Protein AF-E3GEI1-F1 (afdb_monomer_lite)

Secondary structure (DSSP, 8-state):
-HHHHHHHHHHHHHHHHHHHHHHHHHHHHHHHHTT-TT------TTSTTHHHHHHHHHHHHHHHHHHHHHHHHHHHHHHHHHHHHHHHHHHHHHHHHHHHHHHTT-S-HHHHHHHHHHHHHHHHHHHHHHHHHHHHHHHHHHHHHHHHHHHHTT-

Organism: NCBI:txid53442

pLDDT: mean 87.7, std 12.11, range [41.06, 97.75]

Structure (mmCIF, N/CA/C/O backbone):
data_AF-E3GEI1-F1
#
_entry.id   AF-E3GEI1-F1
#
loop_
_atom_site.group_PDB
_atom_site.id
_atom_site.type_symbol
_atom_site.label_atom_id
_atom_site.label_alt_id
_atom_site.label_comp_id
_atom_site.label_asym_id
_atom_site.label_entity_id
_atom_site.label_seq_id
_atom_site.pdbx_PDB_ins_code
_atom_site.Cartn_x
_atom_site.Cartn_y
_atom_site.Cartn_z
_atom_site.occupancy
_atom_site.B_iso_or_equiv
_atom_site.auth_seq_id
_atom_site.auth_comp_id
_atom_site.auth_asym_id
_atom_site.auth_atom_id
_atom_site.pdbx_PDB_model_num
ATOM 1 N N . MET A 1 1 ? 37.441 2.620 -56.848 1.00 61.97 1 MET A N 1
ATOM 2 C CA . MET A 1 1 ? 35.962 2.557 -56.956 1.00 61.97 1 MET A CA 1
ATOM 3 C C . MET A 1 1 ? 35.328 1.464 -56.090 1.00 61.97 1 MET A C 1
ATOM 5 O O . MET A 1 1 ? 34.401 1.791 -55.367 1.00 61.97 1 MET A O 1
ATOM 9 N N . PHE A 1 2 ? 35.818 0.215 -56.074 1.00 68.81 2 PHE A N 1
ATOM 10 C CA . PHE A 1 2 ? 35.180 -0.890 -55.322 1.00 68.81 2 PHE A CA 1
ATOM 11 C C . PHE A 1 2 ? 35.113 -0.718 -53.788 1.00 68.81 2 PHE A C 1
ATOM 13 O O . PHE A 1 2 ? 34.088 -1.029 -53.191 1.00 68.81 2 PHE A O 1
ATOM 20 N N . LEU A 1 3 ? 36.149 -0.152 -53.153 1.00 70.75 3 LEU A N 1
ATOM 21 C CA . LEU A 1 3 ? 36.176 0.099 -51.697 1.00 70.75 3 LEU A CA 1
ATOM 22 C C . LEU A 1 3 ? 35.146 1.140 -51.225 1.00 70.75 3 LEU A C 1
ATOM 24 O O . LEU A 1 3 ? 34.601 1.027 -50.132 1.00 70.75 3 LEU A O 1
ATOM 28 N N . ALA A 1 4 ? 34.852 2.145 -52.052 1.00 76.56 4 ALA A N 1
ATOM 29 C CA . ALA A 1 4 ? 33.838 3.147 -51.726 1.00 76.56 4 ALA A CA 1
ATOM 30 C C . ALA A 1 4 ? 32.419 2.551 -51.790 1.00 76.56 4 ALA A C 1
ATOM 32 O O . ALA A 1 4 ? 31.563 2.893 -50.976 1.00 76.56 4 ALA A O 1
ATOM 33 N N . GLY A 1 5 ? 32.185 1.613 -52.716 1.00 83.12 5 G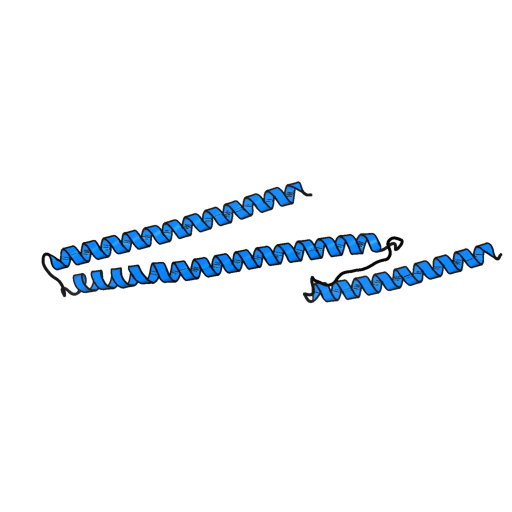LY A N 1
ATOM 34 C CA . GLY A 1 5 ? 30.907 0.912 -52.853 1.00 83.12 5 GLY A CA 1
ATOM 35 C C . GLY A 1 5 ? 30.599 -0.030 -51.684 1.00 83.12 5 GLY A C 1
ATOM 36 O O . GLY A 1 5 ? 29.472 -0.042 -51.193 1.00 83.12 5 GLY A O 1
ATOM 37 N N . SER A 1 6 ? 31.592 -0.776 -51.183 1.00 84.81 6 SER A N 1
ATOM 38 C CA . SER A 1 6 ? 31.401 -1.665 -50.026 1.00 84.81 6 SER A CA 1
ATOM 39 C C . SER A 1 6 ? 31.144 -0.889 -48.731 1.00 84.81 6 SER A C 1
ATOM 41 O O . SER A 1 6 ? 30.250 -1.253 -47.967 1.00 84.81 6 SER A O 1
ATOM 43 N N . ALA A 1 7 ? 31.852 0.223 -48.513 1.00 87.38 7 ALA A N 1
ATOM 44 C CA . ALA A 1 7 ? 31.610 1.107 -47.374 1.00 87.38 7 ALA A CA 1
ATOM 45 C C . ALA A 1 7 ? 30.183 1.686 -47.388 1.00 87.38 7 ALA A C 1
ATOM 47 O O . ALA A 1 7 ? 29.514 1.688 -46.354 1.00 87.38 7 ALA A O 1
ATOM 48 N N . ALA A 1 8 ? 29.687 2.110 -48.556 1.00 89.50 8 ALA A N 1
ATOM 49 C CA . ALA A 1 8 ? 28.328 2.629 -48.708 1.00 89.50 8 ALA A CA 1
ATOM 50 C C . ALA A 1 8 ? 27.252 1.574 -48.392 1.00 89.50 8 ALA A C 1
ATOM 52 O O . ALA A 1 8 ? 26.280 1.881 -47.702 1.00 89.50 8 ALA A O 1
ATOM 53 N N . LEU A 1 9 ? 27.441 0.323 -48.831 1.00 90.94 9 LEU A N 1
ATOM 54 C CA . LEU A 1 9 ? 26.524 -0.782 -48.525 1.00 90.94 9 LEU A CA 1
ATOM 55 C C . LEU A 1 9 ? 26.491 -1.115 -47.027 1.00 90.94 9 LEU A C 1
ATOM 57 O O . LEU A 1 9 ? 25.411 -1.301 -46.466 1.00 90.94 9 LEU A O 1
ATOM 61 N N . ILE A 1 10 ? 27.649 -1.129 -46.357 1.00 88.06 10 ILE A N 1
ATOM 62 C CA . ILE A 1 10 ? 27.730 -1.334 -44.901 1.00 88.06 10 ILE A CA 1
ATOM 63 C C . ILE A 1 10 ? 27.011 -0.198 -44.162 1.00 88.06 10 ILE A C 1
ATOM 65 O O . ILE A 1 10 ? 26.233 -0.454 -43.241 1.00 88.06 10 ILE A O 1
ATOM 69 N N . LEU A 1 11 ? 27.235 1.055 -44.575 1.00 86.00 11 LEU A N 1
ATOM 70 C CA . LEU A 1 11 ? 26.598 2.220 -43.960 1.00 86.00 11 LEU A CA 1
ATOM 71 C C . LEU A 1 11 ? 25.073 2.184 -44.133 1.00 86.00 11 LEU A C 1
ATOM 73 O O . LEU A 1 11 ? 24.336 2.409 -43.173 1.00 86.00 11 LEU A O 1
ATOM 77 N N . ALA A 1 12 ? 24.598 1.848 -45.335 1.00 88.69 12 ALA A N 1
ATOM 78 C CA . ALA A 1 12 ? 23.177 1.687 -45.628 1.00 88.69 12 ALA A CA 1
ATOM 79 C C . ALA A 1 12 ? 22.545 0.570 -44.782 1.00 88.69 12 ALA A C 1
ATOM 81 O O . ALA A 1 12 ? 21.461 0.759 -44.227 1.00 88.69 12 ALA A O 1
ATOM 82 N N . GLY A 1 13 ? 23.247 -0.556 -44.609 1.00 87.75 13 GLY A N 1
ATOM 83 C CA . GLY A 1 13 ? 22.828 -1.645 -43.727 1.00 87.75 13 GLY A CA 1
ATOM 84 C C . GLY A 1 13 ? 22.696 -1.204 -42.267 1.00 87.75 13 GLY A C 1
ATOM 85 O O . GLY A 1 13 ? 21.663 -1.451 -41.643 1.00 87.75 13 GLY A O 1
ATOM 86 N N . LYS A 1 14 ? 23.690 -0.479 -41.733 1.00 83.44 14 LYS A N 1
ATOM 87 C CA . LYS A 1 14 ? 23.631 0.072 -40.367 1.00 83.44 14 LYS A CA 1
ATOM 88 C C . LYS A 1 14 ? 22.493 1.081 -40.193 1.00 83.44 14 LYS A C 1
ATOM 90 O O . LYS A 1 14 ? 21.792 1.033 -39.186 1.00 83.44 14 LYS A O 1
ATOM 95 N N . LEU A 1 15 ? 22.262 1.957 -41.174 1.00 84.25 15 LEU A N 1
ATOM 96 C CA . LEU A 1 15 ? 21.152 2.920 -41.151 1.00 84.25 15 LEU A CA 1
ATOM 97 C C . LEU A 1 15 ? 19.783 2.231 -41.186 1.00 84.25 15 LEU A C 1
ATOM 99 O O . LEU A 1 15 ? 18.863 2.651 -40.483 1.00 84.25 15 LEU A O 1
ATOM 103 N N . TYR A 1 16 ? 19.642 1.167 -41.979 1.00 87.94 16 TYR A N 1
ATOM 104 C CA . TYR A 1 16 ? 18.424 0.363 -42.013 1.00 87.94 16 TYR A CA 1
ATOM 105 C C . TYR A 1 16 ? 18.163 -0.320 -40.664 1.00 87.94 16 TYR A C 1
ATOM 107 O O . TYR A 1 16 ? 17.055 -0.216 -40.133 1.00 87.94 16 TYR A O 1
ATOM 115 N N . GLN A 1 17 ? 19.186 -0.950 -40.072 1.00 84.75 17 GLN A N 1
ATOM 116 C CA . GLN A 1 17 ? 19.073 -1.573 -38.750 1.00 84.75 17 GLN A CA 1
ATOM 117 C C . GLN A 1 17 ? 18.719 -0.553 -37.665 1.00 84.75 17 GLN A C 1
ATOM 119 O O . GLN A 1 17 ? 17.793 -0.794 -36.899 1.00 84.75 17 GLN A O 1
ATOM 124 N N . ALA A 1 18 ? 19.369 0.614 -37.646 1.00 83.75 18 ALA A N 1
ATOM 125 C CA . ALA A 1 18 ? 19.064 1.671 -36.685 1.00 83.75 18 ALA A CA 1
ATOM 126 C C . ALA A 1 18 ? 17.605 2.151 -36.798 1.00 83.75 18 ALA A C 1
ATOM 128 O O . ALA A 1 18 ? 16.911 2.257 -35.788 1.00 83.75 18 ALA A O 1
ATOM 129 N N . ARG A 1 19 ? 17.098 2.377 -38.021 1.00 88.06 19 ARG A N 1
ATOM 130 C CA . ARG A 1 19 ? 15.687 2.748 -38.241 1.00 88.06 19 ARG A CA 1
ATOM 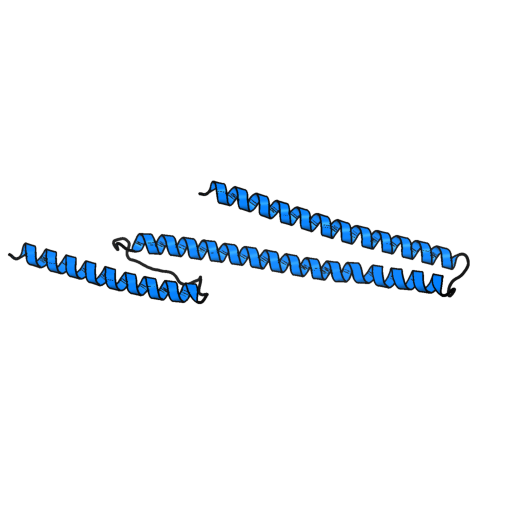131 C C . ARG A 1 19 ? 14.717 1.672 -37.766 1.00 88.06 19 ARG A C 1
ATOM 133 O O . ARG A 1 19 ? 13.684 2.007 -37.191 1.00 88.06 19 ARG A O 1
ATOM 140 N N . LYS A 1 20 ? 15.030 0.397 -38.011 1.00 89.00 20 LYS A N 1
ATOM 141 C CA . LYS A 1 20 ? 14.227 -0.721 -37.511 1.00 89.00 20 LYS A CA 1
ATOM 142 C C . LYS A 1 20 ? 14.226 -0.743 -35.982 1.00 89.00 20 LYS A C 1
ATOM 144 O O . LYS A 1 20 ? 13.159 -0.747 -35.389 1.00 89.00 20 LYS A O 1
ATOM 149 N N . SER A 1 21 ? 15.389 -0.647 -35.344 1.00 87.88 21 SER A N 1
ATOM 150 C CA . SER A 1 21 ? 15.482 -0.694 -33.883 1.00 87.88 21 SER A CA 1
ATOM 151 C C . SER A 1 21 ? 14.787 0.480 -33.188 1.00 87.88 21 SER A C 1
ATOM 153 O O . SER A 1 21 ? 14.245 0.297 -32.106 1.00 87.88 21 SER A O 1
ATOM 155 N N . VAL A 1 22 ? 14.744 1.669 -33.802 1.00 89.12 22 VAL A N 1
ATOM 156 C CA . VAL A 1 22 ? 13.938 2.795 -33.290 1.00 89.12 22 VAL A CA 1
ATOM 157 C C . VAL A 1 22 ? 12.437 2.501 -33.377 1.00 89.12 22 VAL A C 1
ATOM 159 O O . VAL A 1 22 ? 11.695 2.850 -32.462 1.00 89.12 22 VAL A O 1
ATOM 162 N N . ARG A 1 23 ? 11.974 1.831 -34.438 1.00 90.56 23 ARG A N 1
ATOM 163 C CA . ARG A 1 23 ? 10.577 1.382 -34.533 1.00 90.56 23 ARG A CA 1
ATOM 164 C C . ARG A 1 23 ? 10.255 0.352 -33.451 1.00 90.56 23 ARG A C 1
ATOM 166 O O . ARG A 1 23 ? 9.280 0.536 -32.733 1.00 90.56 23 ARG A O 1
ATOM 173 N N . ASP A 1 24 ? 11.115 -0.652 -33.292 1.00 88.56 24 ASP A N 1
ATOM 174 C CA . ASP A 1 24 ? 10.963 -1.695 -32.272 1.00 88.56 24 ASP A CA 1
ATOM 175 C C . ASP A 1 24 ? 10.960 -1.083 -30.853 1.00 88.56 24 ASP A C 1
ATOM 177 O O . ASP A 1 24 ? 10.190 -1.504 -29.990 1.00 88.56 24 ASP A O 1
ATOM 181 N N . MET A 1 25 ? 11.778 -0.043 -30.621 1.00 89.81 25 MET A N 1
ATOM 182 C CA . MET A 1 25 ? 11.767 0.746 -29.382 1.00 89.81 25 MET A CA 1
ATOM 183 C C . MET A 1 25 ? 10.399 1.373 -29.133 1.00 89.81 25 MET A C 1
ATOM 185 O O . MET A 1 25 ? 9.868 1.266 -28.033 1.00 89.81 25 MET A O 1
ATOM 189 N N . ASN A 1 26 ? 9.845 2.041 -30.146 1.00 91.81 26 ASN A N 1
ATOM 190 C CA . ASN A 1 26 ? 8.574 2.739 -30.027 1.00 91.81 26 ASN A CA 1
ATOM 191 C C . ASN A 1 26 ? 7.429 1.761 -29.740 1.00 91.81 26 ASN A C 1
ATOM 193 O O . ASN A 1 26 ? 6.630 2.011 -28.849 1.00 91.81 26 ASN A O 1
ATOM 197 N N . GLU A 1 27 ? 7.391 0.620 -30.430 1.00 92.44 27 GLU A N 1
ATOM 198 C CA . GLU A 1 27 ? 6.407 -0.441 -30.173 1.00 92.44 27 GLU A CA 1
ATOM 199 C C . GLU A 1 27 ? 6.527 -1.001 -28.749 1.00 92.44 27 GLU A C 1
ATOM 201 O O . GLU A 1 27 ? 5.532 -1.145 -28.044 1.00 92.44 27 GLU A O 1
ATOM 206 N N . ALA A 1 28 ? 7.748 -1.262 -28.277 1.00 91.56 28 ALA A N 1
ATOM 207 C CA . ALA A 1 28 ? 7.951 -1.740 -26.915 1.00 91.56 28 ALA A CA 1
ATOM 208 C C . ALA A 1 28 ? 7.6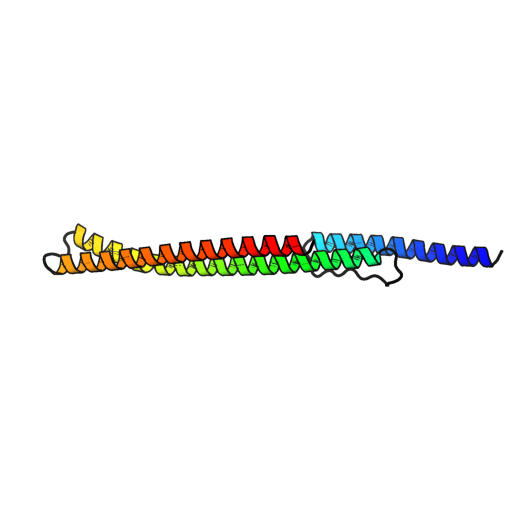06 -0.681 -25.850 1.00 91.56 28 ALA A C 1
ATOM 210 O O . ALA A 1 28 ? 7.081 -1.037 -24.798 1.00 91.56 28 ALA A O 1
ATOM 211 N N . LEU A 1 29 ? 7.868 0.604 -26.104 1.00 92.75 29 LEU A N 1
ATOM 212 C CA . LEU A 1 29 ? 7.456 1.691 -25.209 1.00 92.75 29 LEU A CA 1
ATOM 213 C C . LEU A 1 29 ? 5.936 1.850 -25.166 1.00 92.75 29 LEU A C 1
ATOM 215 O O . LEU A 1 29 ? 5.390 2.111 -24.099 1.00 92.75 29 LEU A O 1
ATOM 219 N N . GLU A 1 30 ? 5.258 1.670 -26.296 1.00 95.12 30 GLU A N 1
ATOM 220 C CA . GLU A 1 30 ? 3.797 1.654 -26.372 1.00 95.12 30 GLU A CA 1
ATOM 221 C C . GLU A 1 30 ? 3.201 0.508 -25.542 1.00 95.12 30 GLU A C 1
ATOM 223 O O . GLU A 1 30 ? 2.306 0.741 -24.729 1.00 95.12 30 GLU A O 1
ATOM 228 N N . ASP A 1 31 ? 3.755 -0.704 -25.640 1.00 94.19 31 ASP A N 1
ATOM 229 C CA . ASP A 1 31 ? 3.351 -1.840 -24.797 1.00 94.19 31 ASP A CA 1
ATOM 230 C C . ASP A 1 31 ? 3.550 -1.553 -23.298 1.00 94.19 31 ASP A C 1
ATOM 232 O O . ASP A 1 31 ? 2.664 -1.828 -22.483 1.00 94.19 31 ASP A O 1
ATOM 236 N N . ILE A 1 32 ? 4.703 -0.982 -22.925 1.00 93.88 32 ILE A N 1
ATOM 237 C CA . ILE A 1 32 ? 5.018 -0.603 -21.537 1.00 93.88 32 ILE A CA 1
ATOM 238 C C . ILE A 1 32 ? 4.041 0.464 -21.041 1.00 93.88 32 ILE A C 1
ATOM 240 O O . ILE A 1 32 ? 3.505 0.337 -19.940 1.00 93.88 32 ILE A O 1
ATOM 244 N N . ARG A 1 33 ? 3.763 1.488 -21.857 1.00 92.38 33 ARG A N 1
ATOM 245 C CA . ARG A 1 33 ? 2.794 2.548 -21.544 1.00 92.38 33 ARG A CA 1
ATOM 246 C C . ARG A 1 33 ? 1.393 1.983 -21.318 1.00 92.38 33 ARG A C 1
ATOM 248 O O . ARG A 1 33 ? 0.678 2.473 -20.451 1.00 92.38 33 ARG A O 1
ATOM 255 N N . ASN A 1 34 ? 1.026 0.938 -22.055 1.00 94.94 34 ASN A N 1
ATOM 256 C CA . ASN A 1 34 ? -0.249 0.237 -21.906 1.00 94.94 34 ASN A CA 1
ATOM 257 C C . ASN A 1 34 ? -0.268 -0.754 -20.722 1.00 94.94 34 ASN A C 1
ATOM 259 O O . ASN A 1 34 ? -1.244 -1.480 -20.547 1.00 94.94 34 ASN A O 1
ATOM 263 N N . GLY A 1 35 ? 0.785 -0.783 -19.896 1.00 90.62 35 GLY A N 1
ATOM 264 C CA . GLY A 1 35 ? 0.842 -1.531 -18.638 1.00 90.62 35 GLY A CA 1
ATOM 265 C C . GLY A 1 35 ? 1.676 -2.812 -18.683 1.00 90.62 35 GLY A C 1
ATOM 266 O O . GLY A 1 35 ? 1.828 -3.475 -17.656 1.00 90.62 35 GLY A O 1
ATOM 267 N N . ASN A 1 36 ? 2.263 -3.178 -19.827 1.00 93.38 36 ASN A N 1
ATOM 268 C CA . ASN A 1 36 ? 3.093 -4.377 -19.921 1.00 93.38 36 ASN A CA 1
ATOM 269 C C . ASN A 1 36 ? 4.548 -4.108 -19.497 1.00 93.38 36 ASN A C 1
ATOM 271 O O . ASN A 1 36 ? 5.460 -4.062 -20.324 1.00 93.38 36 ASN A O 1
ATOM 275 N N . LEU A 1 37 ? 4.789 -4.003 -18.188 1.00 90.62 37 LEU A N 1
ATOM 276 C CA . LEU A 1 37 ? 6.138 -3.828 -17.623 1.00 90.62 37 LEU A CA 1
ATOM 277 C C . LEU A 1 37 ? 7.060 -5.052 -17.810 1.00 90.62 37 LEU A C 1
ATOM 279 O O . LEU A 1 37 ? 8.257 -4.981 -17.544 1.00 90.62 37 LEU A O 1
ATOM 283 N N . ASN A 1 38 ? 6.533 -6.183 -18.288 1.00 91.50 38 ASN A N 1
ATOM 284 C CA . ASN A 1 38 ? 7.338 -7.366 -18.605 1.00 91.50 38 ASN A CA 1
ATOM 285 C C . ASN A 1 38 ? 7.932 -7.313 -20.020 1.00 91.50 38 ASN A C 1
ATOM 287 O O . ASN A 1 38 ? 8.745 -8.169 -20.381 1.00 91.50 38 ASN A O 1
ATOM 291 N N . ARG A 1 39 ? 7.550 -6.323 -20.837 1.00 92.12 39 ARG A N 1
ATOM 292 C CA . ARG A 1 39 ? 8.111 -6.128 -22.174 1.00 92.12 39 ARG A CA 1
ATOM 293 C C . ARG A 1 39 ? 9.607 -5.831 -22.064 1.00 92.12 39 ARG A C 1
ATOM 295 O O . ARG A 1 39 ? 10.021 -4.869 -21.423 1.00 92.12 39 ARG A O 1
ATOM 302 N N . ARG A 1 40 ? 10.428 -6.659 -22.715 1.00 89.69 40 ARG A N 1
ATOM 303 C CA . ARG A 1 40 ? 11.883 -6.474 -22.787 1.00 89.69 40 ARG A CA 1
ATOM 304 C C . ARG A 1 40 ? 12.290 -5.969 -24.160 1.00 89.69 40 ARG A C 1
ATOM 306 O O . ARG A 1 40 ? 11.876 -6.521 -25.178 1.00 89.69 40 ARG A O 1
ATOM 313 N N . MET A 1 41 ? 13.141 -4.952 -24.176 1.00 89.38 41 MET A N 1
ATOM 314 C CA . MET A 1 41 ? 13.778 -4.462 -25.394 1.00 89.38 41 MET A CA 1
ATOM 315 C C . MET A 1 41 ? 15.114 -5.180 -25.591 1.00 89.38 41 MET A C 1
ATOM 317 O O . MET A 1 41 ? 15.960 -5.166 -24.696 1.00 89.38 41 MET A O 1
ATOM 321 N N . LEU A 1 42 ? 15.306 -5.811 -26.752 1.00 85.81 42 LEU A N 1
ATOM 322 C CA . LEU A 1 42 ? 16.503 -6.591 -27.078 1.00 85.81 42 LEU A CA 1
ATOM 323 C C . LEU A 1 42 ? 17.218 -5.979 -28.282 1.00 85.81 42 LEU A C 1
ATOM 325 O O . LEU A 1 42 ? 16.618 -5.793 -29.338 1.00 85.81 42 LEU A O 1
ATOM 329 N N . ALA A 1 43 ? 18.502 -5.675 -28.126 1.00 82.81 43 ALA A N 1
ATOM 330 C CA . ALA A 1 43 ? 19.350 -5.163 -29.195 1.00 82.81 43 ALA A CA 1
ATOM 331 C C . ALA A 1 43 ? 20.670 -5.929 -29.219 1.00 82.81 43 ALA A C 1
ATOM 333 O O . ALA A 1 43 ? 21.170 -6.359 -28.178 1.00 82.81 43 ALA A O 1
ATOM 334 N N . ALA A 1 44 ? 21.234 -6.075 -30.417 1.00 80.81 44 ALA A N 1
ATOM 335 C CA . ALA A 1 44 ? 22.594 -6.565 -30.572 1.00 80.81 44 ALA A CA 1
ATOM 336 C C . ALA A 1 44 ? 23.582 -5.589 -29.893 1.00 80.81 44 ALA A C 1
ATOM 338 O O . ALA A 1 44 ? 23.358 -4.377 -29.964 1.00 80.81 44 ALA A O 1
ATOM 339 N N . PRO A 1 45 ? 24.663 -6.071 -29.250 1.00 77.38 45 PRO A N 1
ATOM 340 C CA . PRO A 1 45 ? 25.595 -5.212 -28.509 1.00 77.38 45 PRO A CA 1
ATOM 341 C C . PRO A 1 45 ? 26.263 -4.114 -29.348 1.00 77.38 45 PRO A C 1
ATOM 343 O O . PRO A 1 45 ? 26.637 -3.072 -28.819 1.00 77.38 45 PRO A O 1
ATOM 346 N N . ASP A 1 46 ? 26.412 -4.335 -30.654 1.00 80.81 46 ASP A N 1
ATOM 347 C CA . ASP A 1 46 ? 27.005 -3.402 -31.615 1.00 80.81 46 ASP A CA 1
ATOM 348 C C . ASP A 1 46 ? 26.001 -2.379 -32.179 1.00 80.81 46 ASP A C 1
ATOM 350 O O . ASP A 1 46 ? 26.362 -1.521 -32.992 1.00 80.81 46 ASP A O 1
ATOM 354 N N . ASN A 1 47 ? 24.740 -2.441 -31.744 1.00 82.56 47 ASN A N 1
ATOM 355 C CA . ASN A 1 47 ? 23.702 -1.514 -32.161 1.00 82.56 47 ASN A CA 1
ATOM 356 C C . ASN A 1 47 ? 23.781 -0.201 -31.369 1.00 82.56 47 ASN A C 1
ATOM 358 O O . ASN A 1 47 ? 23.809 -0.187 -30.139 1.00 82.56 47 ASN A O 1
ATOM 362 N N . ILE A 1 48 ? 23.717 0.924 -32.084 1.00 84.19 48 ILE A N 1
ATOM 363 C CA . ILE A 1 48 ? 23.749 2.272 -31.507 1.00 84.19 48 ILE A CA 1
ATOM 364 C C . ILE A 1 48 ? 22.633 2.528 -30.481 1.00 84.19 48 ILE A C 1
ATOM 366 O O . ILE A 1 48 ? 22.816 3.342 -29.577 1.00 84.19 48 ILE A O 1
ATOM 370 N N . VAL A 1 49 ? 21.491 1.834 -30.585 1.00 86.12 49 VAL A N 1
ATOM 371 C CA . VAL A 1 49 ? 20.384 1.993 -29.627 1.00 86.12 49 VAL A CA 1
ATOM 372 C C . VAL A 1 49 ? 20.452 1.039 -28.432 1.00 86.12 49 VAL A C 1
ATOM 374 O O . VAL A 1 49 ? 19.678 1.203 -27.490 1.00 86.12 49 VAL A O 1
ATOM 377 N N . ALA A 1 50 ? 21.373 0.068 -28.419 1.00 88.69 50 ALA A N 1
ATOM 378 C CA . ALA A 1 50 ? 21.472 -0.918 -27.340 1.00 88.69 50 ALA A CA 1
ATOM 379 C C . ALA A 1 50 ? 21.617 -0.295 -25.935 1.00 88.69 50 ALA A C 1
ATOM 381 O O . ALA A 1 50 ? 20.909 -0.736 -25.025 1.00 88.69 50 ALA A O 1
ATOM 382 N N . PRO A 1 51 ? 22.410 0.782 -25.728 1.00 90.31 51 PRO A N 1
ATOM 383 C CA . PRO A 1 51 ? 22.485 1.445 -24.425 1.00 90.31 51 PRO A CA 1
ATOM 384 C C . PRO A 1 51 ? 21.137 1.985 -23.927 1.00 90.31 51 PRO A C 1
ATOM 386 O O . PRO A 1 51 ? 20.882 1.985 -22.722 1.00 90.31 51 PRO A O 1
ATOM 389 N N . PHE A 1 52 ? 20.259 2.427 -24.834 1.00 89.56 52 PHE A N 1
ATOM 390 C CA . PHE A 1 52 ? 18.920 2.900 -24.477 1.00 89.56 52 PHE A CA 1
ATOM 391 C C . PHE A 1 52 ? 18.028 1.744 -24.032 1.00 89.56 52 PHE A C 1
ATOM 393 O O . PHE A 1 52 ? 17.342 1.868 -23.023 1.00 89.56 52 PHE A O 1
ATOM 400 N N . PHE A 1 53 ? 18.086 0.602 -24.723 1.00 91.06 53 PHE A N 1
ATOM 401 C CA . PHE A 1 53 ? 17.311 -0.586 -24.353 1.00 91.06 53 PHE A CA 1
ATOM 402 C C . PHE A 1 53 ? 17.675 -1.082 -22.957 1.00 91.06 53 PHE A C 1
ATOM 404 O O . PHE A 1 53 ? 16.783 -1.339 -22.152 1.00 91.06 53 PHE A O 1
ATOM 411 N N . TYR A 1 54 ? 18.969 -1.148 -22.630 1.00 91.38 54 TYR A N 1
ATOM 412 C CA . TYR A 1 54 ? 19.406 -1.542 -21.289 1.00 91.38 54 TYR A CA 1
ATOM 413 C C . TYR A 1 54 ? 18.907 -0.577 -20.209 1.00 91.38 54 TYR A C 1
ATOM 415 O O . TYR A 1 54 ? 18.396 -1.023 -19.184 1.00 91.38 54 TYR A O 1
ATOM 423 N N . LYS A 1 55 ? 18.988 0.739 -20.450 1.00 93.00 55 LYS A N 1
ATOM 424 C CA . LYS A 1 55 ? 18.483 1.751 -19.509 1.00 93.00 55 LYS A CA 1
ATOM 425 C C . LYS A 1 55 ? 16.967 1.663 -19.325 1.00 93.00 55 LYS A C 1
ATOM 427 O O . LYS A 1 55 ? 16.502 1.706 -18.192 1.00 93.00 55 LYS A O 1
ATOM 432 N N . ILE A 1 56 ? 16.201 1.510 -20.406 1.00 92.69 56 ILE A N 1
ATOM 433 C CA . ILE A 1 56 ? 14.739 1.387 -20.330 1.00 92.69 56 ILE A CA 1
ATOM 434 C C . ILE A 1 56 ? 14.338 0.094 -19.615 1.00 92.69 56 ILE A C 1
ATOM 436 O O . ILE A 1 56 ? 13.461 0.129 -18.755 1.00 92.69 56 ILE A O 1
ATOM 440 N N . ASN A 1 57 ? 14.999 -1.030 -19.909 1.00 93.88 57 ASN A N 1
ATOM 441 C CA . ASN A 1 57 ? 14.747 -2.292 -19.212 1.00 93.88 57 ASN A CA 1
ATOM 442 C C . ASN A 1 57 ? 14.996 -2.151 -17.702 1.00 93.88 57 ASN A C 1
ATOM 444 O O . ASN A 1 57 ? 14.153 -2.585 -16.923 1.00 93.88 57 ASN A O 1
ATOM 448 N N . ALA A 1 58 ? 16.093 -1.497 -17.302 1.00 93.88 58 ALA A N 1
ATOM 449 C CA . ALA A 1 58 ? 16.406 -1.239 -15.896 1.00 93.88 58 ALA A CA 1
ATOM 450 C C . ALA A 1 58 ? 15.371 -0.322 -15.219 1.00 93.88 58 ALA A C 1
ATOM 452 O O . ALA A 1 58 ? 14.961 -0.586 -14.093 1.00 93.88 58 ALA A O 1
ATOM 453 N N . ILE A 1 59 ? 14.901 0.727 -15.908 1.00 93.44 59 ILE A N 1
ATOM 454 C CA . ILE A 1 59 ? 13.824 1.597 -15.401 1.00 93.44 59 ILE A CA 1
ATOM 455 C C . ILE A 1 59 ? 12.528 0.803 -15.223 1.00 93.44 59 ILE A C 1
ATOM 457 O O . ILE A 1 59 ? 11.874 0.915 -14.192 1.00 93.44 59 ILE A O 1
ATOM 461 N N . THR A 1 60 ? 12.163 -0.008 -16.215 1.00 94.50 60 THR A N 1
ATOM 462 C CA . THR A 1 60 ? 10.925 -0.800 -16.203 1.00 94.50 60 THR A CA 1
ATOM 463 C C . THR A 1 60 ? 10.962 -1.860 -15.101 1.00 94.50 60 THR A C 1
ATOM 465 O O . THR A 1 60 ? 9.963 -2.086 -14.425 1.00 94.50 60 THR A O 1
ATOM 468 N N . GLU A 1 61 ? 12.122 -2.480 -14.884 1.00 94.06 61 GLU A N 1
ATOM 469 C CA . GLU A 1 61 ? 12.355 -3.412 -13.781 1.00 94.06 61 GLU A CA 1
ATOM 470 C C . GLU A 1 61 ? 12.240 -2.723 -12.420 1.00 94.06 61 GLU A C 1
ATOM 472 O O . GLU A 1 61 ? 11.436 -3.161 -11.602 1.00 94.06 61 GLU A O 1
ATOM 477 N N . GLY A 1 62 ? 12.928 -1.595 -12.219 1.00 93.38 62 GLY A N 1
ATOM 478 C CA . GLY A 1 62 ? 12.808 -0.822 -10.983 1.00 93.38 62 GLY A CA 1
ATOM 479 C C . GLY A 1 62 ? 11.373 -0.364 -10.713 1.00 93.38 62 GLY A C 1
ATOM 480 O O . GLY A 1 62 ? 10.887 -0.484 -9.595 1.00 93.38 62 GLY A O 1
ATOM 481 N N . TYR A 1 63 ? 10.654 0.087 -11.744 1.00 92.50 63 TYR A N 1
ATOM 482 C CA . TYR A 1 63 ? 9.255 0.493 -11.610 1.00 92.50 63 TYR A CA 1
ATOM 483 C C . TYR A 1 63 ? 8.336 -0.677 -11.233 1.00 92.50 63 TYR A C 1
ATOM 485 O O . TYR A 1 63 ? 7.449 -0.525 -10.393 1.00 92.50 63 TYR A O 1
ATOM 493 N N . ARG A 1 64 ? 8.565 -1.862 -11.811 1.00 92.50 64 ARG A N 1
ATOM 494 C CA . ARG A 1 64 ? 7.837 -3.087 -11.460 1.00 92.50 64 ARG A CA 1
ATOM 495 C C . ARG A 1 64 ? 8.077 -3.480 -10.003 1.00 92.50 64 ARG A C 1
ATOM 497 O O . ARG A 1 64 ? 7.120 -3.823 -9.314 1.00 92.50 64 ARG A O 1
ATOM 504 N N . ASP A 1 65 ? 9.321 -3.409 -9.543 1.00 93.06 65 ASP A N 1
ATOM 505 C CA . ASP A 1 65 ? 9.676 -3.738 -8.163 1.00 93.06 65 ASP A CA 1
ATOM 506 C C . ASP A 1 65 ? 9.037 -2.736 -7.182 1.00 93.06 65 ASP A C 1
ATOM 508 O O . ASP A 1 65 ? 8.444 -3.146 -6.186 1.00 93.06 65 ASP A O 1
ATOM 512 N N . THR A 1 66 ? 9.022 -1.437 -7.514 1.00 92.44 66 THR A N 1
ATOM 513 C CA . THR A 1 66 ? 8.287 -0.420 -6.740 1.00 92.44 66 THR A CA 1
ATOM 514 C C . THR A 1 66 ? 6.785 -0.707 -6.681 1.00 92.44 66 THR A C 1
ATOM 516 O O . THR A 1 66 ? 6.186 -0.596 -5.616 1.00 92.44 66 THR A O 1
ATOM 519 N N . ILE A 1 67 ? 6.151 -1.088 -7.796 1.00 93.25 67 ILE A N 1
ATOM 520 C CA . ILE A 1 67 ? 4.721 -1.444 -7.801 1.00 93.25 67 ILE A CA 1
ATOM 521 C C . ILE A 1 67 ? 4.455 -2.671 -6.927 1.00 93.25 67 ILE A C 1
ATOM 523 O O . ILE A 1 67 ? 3.463 -2.689 -6.200 1.00 93.25 67 ILE A O 1
ATOM 527 N N . ALA A 1 68 ? 5.317 -3.688 -6.987 1.00 92.44 68 ALA A N 1
ATOM 528 C CA . ALA A 1 68 ? 5.187 -4.871 -6.144 1.00 92.44 68 ALA A CA 1
ATOM 529 C C . ALA A 1 68 ? 5.247 -4.492 -4.655 1.00 92.44 68 ALA A C 1
ATOM 531 O O . ALA A 1 68 ? 4.341 -4.846 -3.905 1.00 92.44 68 ALA A O 1
ATOM 532 N N . GLU A 1 69 ? 6.228 -3.680 -4.259 1.00 91.94 69 GLU A N 1
ATOM 533 C CA . GLU A 1 69 ? 6.363 -3.192 -2.883 1.00 91.94 69 GLU A CA 1
ATOM 534 C C . GLU A 1 69 ? 5.155 -2.346 -2.441 1.00 91.94 69 GLU A C 1
ATOM 536 O O . GLU A 1 69 ? 4.653 -2.497 -1.326 1.00 91.94 69 GLU A O 1
ATOM 541 N N . LEU A 1 70 ? 4.640 -1.470 -3.312 1.00 90.94 70 LEU A N 1
ATOM 542 C CA . LEU A 1 70 ? 3.436 -0.685 -3.027 1.00 90.94 70 LEU A CA 1
ATOM 543 C C . LEU A 1 70 ? 2.205 -1.574 -2.829 1.00 90.94 70 LEU A C 1
ATOM 545 O O . LEU A 1 70 ? 1.425 -1.328 -1.910 1.00 90.94 70 LEU A O 1
ATOM 549 N N . ASN A 1 71 ? 2.042 -2.611 -3.651 1.00 94.25 71 ASN A N 1
ATOM 550 C CA . ASN A 1 71 ? 0.934 -3.555 -3.528 1.00 94.25 71 ASN A CA 1
ATOM 551 C C . ASN A 1 71 ? 1.031 -4.385 -2.243 1.00 94.25 71 ASN A C 1
ATOM 553 O O . ASN A 1 71 ? 0.021 -4.569 -1.567 1.00 94.25 71 ASN A O 1
ATOM 557 N N . GLU A 1 72 ? 2.226 -4.852 -1.879 1.00 92.69 72 GLU A N 1
ATOM 558 C CA . GLU A 1 72 ? 2.453 -5.560 -0.614 1.00 92.69 72 GLU A CA 1
ATOM 559 C C . GLU A 1 72 ? 2.119 -4.668 0.588 1.00 92.69 72 GLU A C 1
ATOM 561 O O . GLU A 1 72 ? 1.412 -5.094 1.505 1.00 92.69 72 GLU A O 1
ATOM 566 N N . ARG A 1 73 ? 2.546 -3.398 0.559 1.00 90.75 73 ARG A N 1
ATOM 567 C CA . ARG A 1 73 ? 2.209 -2.410 1.595 1.00 90.75 73 ARG A CA 1
ATOM 568 C C . ARG A 1 73 ? 0.703 -2.136 1.664 1.00 90.75 73 ARG A C 1
ATOM 570 O O . ARG A 1 73 ? 0.158 -2.081 2.766 1.00 90.75 73 ARG A O 1
ATOM 577 N N . ASP A 1 74 ? 0.026 -1.976 0.524 1.00 92.50 74 ASP A N 1
ATOM 578 C CA . ASP A 1 74 ? -1.432 -1.780 0.483 1.00 92.50 74 ASP A CA 1
ATOM 579 C C . ASP A 1 74 ? -2.168 -3.002 1.046 1.00 92.50 74 ASP A C 1
ATOM 581 O O . ASP A 1 74 ? -3.087 -2.866 1.854 1.00 92.50 74 ASP A O 1
ATOM 585 N N . GLN A 1 75 ? -1.726 -4.211 0.692 1.00 94.19 75 GLN A N 1
ATOM 586 C CA . GLN A 1 75 ? -2.307 -5.447 1.205 1.00 94.19 75 GLN A CA 1
ATOM 587 C C . GLN A 1 75 ? -2.121 -5.584 2.721 1.00 94.19 75 GLN A C 1
ATOM 589 O O . GLN A 1 75 ? -3.091 -5.883 3.421 1.00 94.19 75 GLN A O 1
ATOM 594 N N . ALA A 1 76 ? -0.917 -5.322 3.235 1.00 90.62 76 ALA A N 1
ATOM 595 C CA . ALA A 1 76 ? -0.636 -5.347 4.669 1.00 90.62 76 ALA A CA 1
ATOM 596 C C . ALA A 1 76 ? -1.493 -4.323 5.432 1.00 90.62 76 ALA A C 1
ATOM 598 O O . ALA A 1 76 ? -2.083 -4.651 6.462 1.00 90.62 76 ALA A O 1
ATOM 599 N N . ASN A 1 77 ? -1.639 -3.109 4.889 1.00 91.25 77 ASN A N 1
ATOM 600 C CA . ASN A 1 77 ? -2.502 -2.075 5.459 1.00 91.25 77 ASN A CA 1
ATOM 601 C C . ASN A 1 77 ? -3.974 -2.526 5.502 1.00 91.25 77 ASN A C 1
ATOM 603 O O . ASN A 1 77 ? -4.623 -2.454 6.543 1.00 91.25 77 ASN A O 1
ATOM 607 N N . ARG A 1 78 ? -4.507 -3.072 4.400 1.00 93.44 78 ARG A N 1
ATOM 608 C CA . ARG A 1 78 ? -5.889 -3.589 4.354 1.00 93.44 78 ARG A CA 1
ATOM 609 C C . ARG A 1 78 ? -6.133 -4.708 5.362 1.00 93.44 78 ARG A C 1
ATOM 611 O O . ARG A 1 78 ? -7.187 -4.730 6.001 1.00 93.44 78 ARG A O 1
ATOM 618 N N . GLN A 1 79 ? -5.187 -5.638 5.496 1.00 92.94 79 GLN A N 1
ATOM 619 C CA . GLN A 1 79 ? -5.272 -6.726 6.472 1.00 92.94 79 GLN A CA 1
ATOM 620 C C . GLN A 1 79 ? -5.300 -6.177 7.897 1.00 92.94 79 GLN A C 1
ATOM 622 O O . GLN A 1 79 ? -6.198 -6.527 8.658 1.00 92.94 79 GLN A O 1
ATOM 627 N N . MET A 1 80 ? -4.393 -5.257 8.225 1.00 91.06 80 MET A N 1
ATOM 628 C CA . MET A 1 80 ? -4.348 -4.615 9.536 1.00 91.06 80 MET A CA 1
ATOM 629 C C . MET A 1 80 ? -5.653 -3.873 9.861 1.00 91.06 80 MET A C 1
ATOM 631 O O . MET A 1 80 ? -6.229 -4.100 10.922 1.00 91.06 80 MET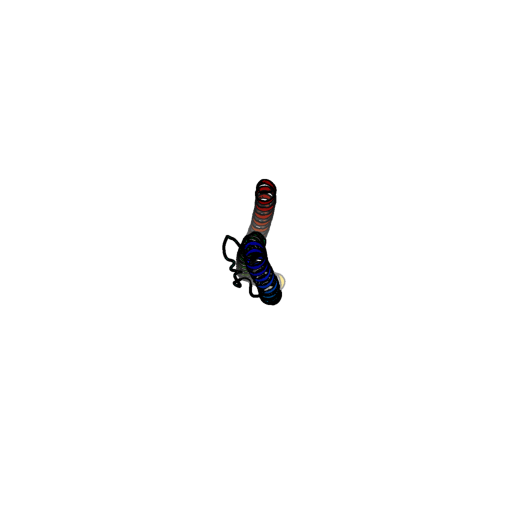 A O 1
ATOM 635 N N . MET A 1 81 ? -6.171 -3.052 8.937 1.00 91.75 81 MET A N 1
ATOM 636 C CA . MET A 1 81 ? -7.449 -2.349 9.124 1.00 91.75 81 MET A CA 1
ATOM 637 C C . MET A 1 81 ? -8.615 -3.317 9.354 1.00 91.75 81 MET A C 1
ATOM 639 O O . MET A 1 81 ? -9.500 -3.045 10.168 1.00 91.75 81 MET A O 1
ATOM 643 N N . THR A 1 82 ? -8.627 -4.451 8.647 1.00 93.50 82 THR A N 1
ATOM 644 C CA . THR A 1 82 ? -9.670 -5.478 8.789 1.00 93.50 82 THR A CA 1
ATOM 645 C C . THR A 1 82 ? -9.611 -6.135 10.166 1.00 93.50 82 THR A C 1
ATOM 647 O O . THR A 1 82 ? -10.640 -6.210 10.840 1.00 93.50 82 THR A O 1
ATOM 650 N N . SER A 1 83 ? -8.421 -6.560 10.602 1.00 91.00 83 SER A N 1
ATOM 651 C CA . SER A 1 83 ? -8.214 -7.162 11.924 1.00 91.00 83 SER A CA 1
ATOM 652 C C . SER A 1 83 ? -8.583 -6.186 13.038 1.00 91.00 83 SER A C 1
ATOM 654 O O . SER A 1 83 ? -9.416 -6.502 13.881 1.00 91.00 83 SER A O 1
ATOM 656 N N . LEU A 1 84 ? -8.083 -4.950 12.969 1.00 92.31 84 LEU A N 1
ATOM 657 C CA . LEU A 1 84 ? -8.401 -3.922 13.955 1.00 92.31 84 LEU A CA 1
ATOM 658 C C . LEU A 1 84 ? -9.905 -3.629 14.024 1.00 92.31 84 LEU A C 1
ATOM 660 O O . LEU A 1 84 ? -10.461 -3.481 15.108 1.00 92.31 84 LEU A O 1
ATOM 664 N N . SER A 1 85 ? -10.590 -3.568 12.878 1.00 93.25 85 SER A N 1
ATOM 665 C CA . SER A 1 85 ? -12.040 -3.337 12.842 1.00 93.25 85 SER A CA 1
ATOM 666 C C . SER A 1 85 ? -12.818 -4.431 13.576 1.00 93.25 85 SER A C 1
ATOM 668 O O . SER A 1 85 ? -13.819 -4.143 14.235 1.00 93.25 85 SER A O 1
ATOM 670 N N . HIS A 1 86 ? -12.382 -5.686 13.453 1.00 93.38 86 HIS A N 1
ATOM 671 C CA . HIS A 1 86 ? -12.968 -6.809 14.178 1.00 93.38 86 HIS A CA 1
ATOM 672 C C . HIS A 1 86 ? -12.693 -6.704 15.687 1.00 93.38 86 HIS A C 1
ATOM 674 O O . HIS A 1 86 ? -13.617 -6.814 16.503 1.00 93.38 86 HIS A O 1
ATOM 680 N N . ASP A 1 87 ? -11.443 -6.420 16.041 1.00 93.69 87 ASP A N 1
ATOM 681 C CA . ASP A 1 87 ? -10.972 -6.405 17.425 1.00 93.69 87 ASP A CA 1
ATOM 682 C C . ASP A 1 87 ? -11.503 -5.204 18.211 1.00 93.69 87 ASP A C 1
ATOM 684 O O . ASP A 1 87 ? -11.760 -5.324 19.402 1.00 93.69 87 ASP A O 1
ATOM 688 N N . VAL A 1 88 ? -11.799 -4.085 17.546 1.00 95.38 88 VAL A N 1
ATOM 689 C CA . VAL A 1 88 ? -12.504 -2.934 18.134 1.00 95.38 88 VAL A CA 1
ATOM 690 C C . VAL A 1 88 ? -14.002 -3.206 18.284 1.00 95.38 88 VAL A C 1
ATOM 692 O O . VAL A 1 88 ? -14.600 -2.861 19.305 1.00 95.38 88 VAL A O 1
ATOM 695 N N . ARG A 1 89 ? -14.648 -3.836 17.294 1.00 94.94 89 ARG A N 1
ATOM 696 C CA . ARG A 1 89 ? -16.108 -4.048 17.306 1.00 94.94 89 ARG A CA 1
ATOM 697 C C . ARG A 1 89 ? -16.568 -4.879 18.501 1.00 94.94 89 ARG A C 1
ATOM 699 O O . ARG A 1 89 ? -17.604 -4.570 19.091 1.00 94.94 89 ARG A O 1
ATOM 706 N N . THR A 1 90 ? -15.824 -5.929 18.833 1.00 95.75 90 THR A N 1
ATOM 707 C CA . THR A 1 90 ? -16.179 -6.876 19.897 1.00 95.75 90 THR A CA 1
ATOM 708 C C . THR A 1 90 ? -16.288 -6.204 21.277 1.00 95.75 90 THR A C 1
ATOM 710 O O . THR A 1 90 ? -17.397 -6.160 21.816 1.00 95.75 90 THR A O 1
ATOM 713 N N . PRO A 1 91 ? -15.218 -5.613 21.848 1.00 95.06 91 PRO A N 1
ATOM 714 C CA . PRO A 1 91 ? -15.285 -4.933 23.137 1.00 95.06 91 PRO A CA 1
ATOM 715 C C . PRO A 1 91 ? -16.192 -3.707 23.097 1.00 95.06 91 PRO A C 1
ATOM 717 O O . PRO A 1 91 ? -16.818 -3.431 24.109 1.00 95.06 91 PRO A O 1
ATOM 720 N N . LEU A 1 92 ? -16.327 -3.004 21.963 1.00 97.50 92 LEU A N 1
ATOM 721 C CA . LEU A 1 92 ? -17.257 -1.879 21.844 1.00 97.50 92 LEU A CA 1
ATOM 722 C C . LEU A 1 92 ? -18.714 -2.325 22.002 1.00 97.50 92 LEU A C 1
ATOM 724 O O . LEU A 1 92 ? -19.474 -1.699 22.735 1.00 97.50 92 LEU A O 1
ATOM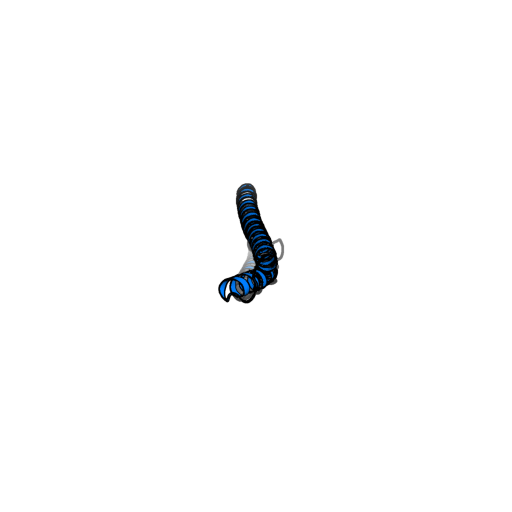 728 N N . THR A 1 93 ? -19.098 -3.420 21.346 1.00 97.31 93 THR A N 1
ATOM 729 C CA . THR A 1 93 ? -20.462 -3.961 21.447 1.00 97.31 93 THR A CA 1
ATOM 730 C C . THR A 1 93 ? -20.746 -4.429 22.870 1.00 97.31 93 THR A C 1
ATOM 732 O O . THR A 1 93 ? -21.795 -4.115 23.427 1.00 97.31 93 THR A O 1
ATOM 735 N N . THR A 1 94 ? -19.791 -5.136 23.485 1.00 96.81 94 THR A N 1
ATOM 736 C CA . THR A 1 94 ? -19.896 -5.568 24.881 1.00 96.81 94 THR A CA 1
ATOM 737 C C . THR A 1 94 ? -19.987 -4.371 25.830 1.00 96.81 94 THR A C 1
ATOM 739 O O . THR A 1 94 ? -20.901 -4.319 26.643 1.00 96.81 94 THR A O 1
ATOM 742 N N . LEU A 1 95 ? -19.099 -3.385 25.688 1.00 97.50 95 LEU A N 1
ATOM 743 C CA . LEU A 1 95 ? -19.082 -2.145 26.467 1.00 97.50 95 LEU A CA 1
ATOM 744 C C . LEU A 1 95 ? -20.439 -1.439 26.445 1.00 97.50 95 LEU A C 1
ATOM 746 O O . LEU A 1 95 ? -20.984 -1.136 27.503 1.00 97.50 95 LEU A O 1
ATOM 750 N N . ILE A 1 96 ? -20.989 -1.210 25.249 1.00 97.50 96 ILE A N 1
ATOM 751 C CA . ILE A 1 96 ? -22.299 -0.571 25.081 1.00 97.50 96 ILE A CA 1
ATOM 752 C C . ILE A 1 96 ? -23.384 -1.400 25.773 1.00 97.50 96 ILE A C 1
ATOM 754 O O . ILE A 1 96 ? -24.152 -0.844 26.545 1.00 97.50 96 ILE A O 1
ATOM 758 N N . GLY A 1 97 ? -23.401 -2.725 25.587 1.00 97.56 97 GLY A N 1
ATOM 759 C CA . GLY A 1 97 ? -24.400 -3.594 26.218 1.00 97.56 97 GLY A CA 1
ATOM 760 C C . GLY A 1 97 ? -24.384 -3.547 27.751 1.00 97.56 97 GLY A C 1
ATOM 761 O O . GLY A 1 97 ? -25.442 -3.463 28.374 1.00 97.56 97 GLY A O 1
ATOM 762 N N . TYR A 1 98 ? -23.197 -3.549 28.366 1.00 97.50 98 TYR A N 1
ATOM 763 C CA . TYR A 1 98 ? -23.057 -3.417 29.820 1.00 97.50 98 TYR A CA 1
ATOM 764 C C . TYR A 1 98 ? -23.521 -2.041 30.319 1.00 97.50 98 TYR A C 1
ATOM 766 O O . TYR A 1 98 ? -24.247 -1.957 31.312 1.00 97.50 98 TYR A O 1
ATOM 774 N N . LEU A 1 99 ? -23.152 -0.964 29.617 1.00 97.31 99 LEU A N 1
ATOM 775 C CA . LEU A 1 99 ? -23.583 0.393 29.962 1.00 97.31 99 LEU A CA 1
ATOM 776 C C . LEU A 1 99 ? -25.096 0.583 29.792 1.00 97.31 99 LEU A C 1
ATOM 778 O O . LEU A 1 99 ? -25.720 1.196 30.656 1.00 97.31 99 LEU A O 1
ATOM 782 N N . ASP A 1 100 ? -25.691 0.026 28.736 1.00 97.75 100 ASP A N 1
ATOM 783 C CA . ASP A 1 100 ? -27.133 0.075 28.487 1.00 97.75 100 ASP A CA 1
ATOM 784 C C . ASP A 1 100 ? -27.910 -0.659 29.587 1.00 97.75 100 ASP A C 1
ATOM 786 O O . ASP A 1 100 ? -28.890 -0.125 30.103 1.00 97.75 100 ASP A O 1
ATOM 790 N N . ALA A 1 101 ? -27.449 -1.839 30.021 1.00 96.69 101 ALA A N 1
ATOM 791 C CA . ALA A 1 101 ? -28.080 -2.581 31.114 1.00 96.69 101 ALA A CA 1
ATOM 792 C C . ALA A 1 101 ? -28.071 -1.795 32.437 1.00 96.69 101 ALA A C 1
ATOM 794 O O . ALA A 1 101 ? -29.084 -1.738 33.141 1.00 96.69 101 ALA A O 1
ATOM 795 N N . VAL A 1 102 ? -26.951 -1.133 32.743 1.00 96.69 102 VAL A N 1
ATOM 796 C CA . VAL A 1 102 ? -26.823 -0.256 33.916 1.00 96.69 102 VAL A CA 1
ATOM 797 C C . VAL A 1 102 ? -27.717 0.981 33.782 1.00 96.69 102 VAL A C 1
ATOM 799 O O . VAL A 1 102 ? -28.399 1.352 34.736 1.00 96.69 102 VAL A O 1
ATOM 802 N N . HIS A 1 103 ? -27.738 1.625 32.612 1.00 95.62 103 HIS A N 1
ATOM 803 C CA . HIS A 1 103 ? -28.521 2.837 32.356 1.00 95.62 103 HIS A CA 1
ATOM 804 C C . HIS A 1 103 ? -30.035 2.573 32.390 1.00 95.62 103 HIS A C 1
ATOM 806 O O . HIS A 1 103 ? -30.804 3.367 32.936 1.00 95.62 103 HIS A O 1
ATOM 812 N N . SER A 1 104 ? -30.475 1.430 31.867 1.00 96.38 104 SER A N 1
ATOM 813 C CA . SER A 1 104 ? -31.872 0.989 31.885 1.00 96.38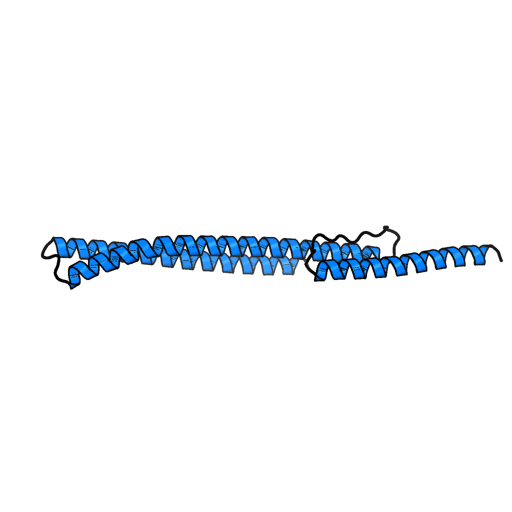 104 SER A CA 1
ATOM 814 C C . SER A 1 104 ? -32.324 0.408 33.227 1.00 96.38 104 SER A C 1
ATOM 816 O O . SER A 1 104 ? -33.463 -0.045 33.313 1.00 96.38 104 SER A O 1
ATOM 818 N N . HIS A 1 105 ? -31.478 0.444 34.266 1.00 93.94 105 HIS A N 1
ATOM 819 C CA . HIS A 1 105 ? -31.773 -0.104 35.596 1.00 93.94 105 HIS A CA 1
ATOM 820 C C . HIS A 1 105 ? -32.191 -1.589 35.539 1.00 93.94 105 HIS A C 1
ATOM 822 O O . HIS A 1 105 ? -33.018 -2.041 36.324 1.00 93.94 105 HIS A O 1
ATOM 828 N N . LEU A 1 106 ? -31.637 -2.350 34.583 1.00 94.31 106 LEU A N 1
ATOM 829 C CA . LEU A 1 106 ? -31.873 -3.796 34.470 1.00 94.31 106 LEU A CA 1
ATOM 830 C C . LEU A 1 106 ? -31.066 -4.592 35.505 1.00 94.31 106 LEU A C 1
ATOM 832 O O . LEU A 1 106 ? -31.406 -5.737 35.785 1.00 94.31 106 LEU A O 1
ATOM 836 N N . VAL A 1 107 ? -30.015 -3.977 36.055 1.00 93.19 107 VAL A N 1
ATOM 837 C CA . VAL A 1 107 ? -29.132 -4.528 37.087 1.00 93.19 107 VAL A CA 1
ATOM 838 C C . VAL A 1 107 ? -29.003 -3.546 38.252 1.00 93.19 107 VAL A C 1
ATOM 840 O O . VAL A 1 107 ? -28.947 -2.329 38.053 1.00 93.19 107 VAL A O 1
ATOM 843 N N . GLU A 1 108 ? -28.927 -4.065 39.478 1.00 91.25 108 GLU A N 1
ATOM 844 C CA . GLU A 1 108 ? -28.883 -3.270 40.712 1.00 91.25 108 GLU A CA 1
ATOM 845 C C . GLU A 1 108 ? -27.854 -3.818 41.714 1.00 91.25 108 GLU A C 1
ATOM 847 O O . GLU A 1 108 ? -27.349 -4.934 41.590 1.00 91.25 108 GLU A O 1
ATOM 852 N N . GLY A 1 109 ? -27.527 -3.018 42.734 1.00 93.31 109 GLY A N 1
ATOM 853 C CA . GLY A 1 109 ? -26.643 -3.437 43.823 1.00 93.31 109 GLY A CA 1
ATOM 854 C C . GLY A 1 109 ? -25.266 -3.901 43.338 1.00 93.31 109 GLY A C 1
ATOM 855 O O . GLY A 1 109 ? -24.588 -3.184 42.605 1.00 93.31 109 GLY A O 1
ATOM 856 N N . ALA A 1 110 ? -24.847 -5.093 43.770 1.00 94.00 110 ALA A N 1
ATOM 857 C CA . ALA A 1 110 ? -23.534 -5.651 43.443 1.00 94.00 110 ALA A CA 1
ATOM 858 C C . ALA A 1 110 ? -23.368 -5.984 41.947 1.00 94.00 110 ALA A C 1
ATOM 860 O O . ALA A 1 110 ? -22.287 -5.782 41.403 1.00 94.00 110 ALA A O 1
ATOM 861 N N . GLU A 1 111 ? -24.433 -6.430 41.273 1.00 93.75 111 GLU A N 1
ATOM 862 C CA . GLU A 1 111 ? -24.396 -6.773 39.842 1.00 93.75 111 GLU A CA 1
ATOM 863 C C . GLU A 1 111 ? -24.152 -5.528 38.979 1.00 93.75 111 GLU A C 1
ATOM 865 O O . GLU A 1 111 ? -23.391 -5.557 38.014 1.00 93.75 111 GLU A O 1
ATOM 870 N N . ARG A 1 112 ? -24.724 -4.385 39.377 1.00 95.94 112 ARG A N 1
ATOM 871 C CA . ARG A 1 112 ? -24.465 -3.099 38.719 1.00 95.94 112 ARG A CA 1
ATOM 872 C C . ARG A 1 112 ? -22.981 -2.723 38.752 1.00 95.94 112 ARG A C 1
ATOM 874 O O . ARG A 1 112 ? -22.470 -2.205 37.762 1.00 95.94 112 ARG A O 1
ATOM 881 N N . GLU A 1 113 ? -22.305 -2.957 39.874 1.00 96.19 113 GLU A N 1
ATOM 882 C CA . GLU A 1 113 ? -20.878 -2.646 40.016 1.00 96.19 113 GLU A CA 1
ATOM 883 C C . GLU A 1 113 ? -20.011 -3.574 39.152 1.00 96.19 113 GLU A C 1
ATOM 885 O O . GLU A 1 113 ? -19.100 -3.108 38.473 1.00 96.19 113 GLU A O 1
ATOM 890 N N . GLU A 1 114 ? -20.350 -4.866 39.084 1.00 96.44 114 GLU A N 1
ATOM 891 C CA . GLU A 1 114 ? -19.688 -5.833 38.195 1.00 96.44 114 GLU A CA 1
ATOM 892 C C . GLU A 1 114 ? -19.828 -5.443 36.713 1.00 96.44 114 GLU A C 1
ATOM 894 O O . GLU A 1 114 ? -18.869 -5.521 35.939 1.00 96.44 114 GLU A O 1
ATOM 899 N N . TYR A 1 115 ? -21.010 -4.965 36.317 1.00 97.62 115 TYR A N 1
ATOM 900 C CA . TYR A 1 115 ? -21.271 -4.504 34.954 1.00 97.62 115 TYR A CA 1
ATOM 901 C C . TYR A 1 115 ? -20.458 -3.249 34.609 1.00 97.62 115 TYR A C 1
ATOM 903 O O . TYR A 1 115 ? -19.920 -3.146 33.504 1.00 97.62 115 TYR A O 1
ATOM 911 N N . ILE A 1 116 ? -20.337 -2.308 35.551 1.00 97.00 116 ILE A N 1
ATOM 912 C CA . ILE A 1 116 ? -19.505 -1.107 35.393 1.00 97.00 116 ILE A CA 1
ATOM 913 C C . ILE A 1 116 ? -18.026 -1.480 35.274 1.00 97.00 116 ILE A C 1
ATOM 915 O O . ILE A 1 116 ? -17.343 -0.947 34.398 1.00 97.00 116 ILE A O 1
ATOM 919 N N . GLU A 1 117 ? -17.532 -2.400 36.102 1.00 97.38 117 GLU A N 1
ATOM 920 C CA . GLU A 1 117 ? -16.134 -2.828 36.026 1.00 97.38 117 GLU A CA 1
ATOM 921 C C . GLU A 1 117 ? -15.852 -3.565 34.711 1.00 97.38 117 GLU A C 1
ATOM 923 O O . GLU A 1 117 ? -14.883 -3.246 34.022 1.00 97.38 117 GLU A O 1
ATOM 928 N N . THR A 1 118 ? -16.758 -4.443 34.270 1.00 96.62 118 THR A N 1
ATOM 929 C CA . THR A 1 118 ? -16.631 -5.111 32.966 1.00 96.62 118 THR A CA 1
ATOM 930 C C . THR A 1 118 ? -16.607 -4.098 31.818 1.00 96.62 118 THR A C 1
ATOM 932 O O . THR A 1 118 ? -15.765 -4.187 30.921 1.00 96.62 118 THR A O 1
ATOM 935 N N . ALA A 1 119 ? -17.493 -3.098 31.837 1.00 97.25 119 ALA A N 1
ATOM 936 C CA . ALA A 1 119 ? -17.469 -1.996 30.878 1.00 97.25 119 ALA A CA 1
ATOM 937 C C . ALA A 1 119 ? -16.114 -1.263 30.906 1.00 97.25 119 ALA A C 1
ATOM 939 O O . ALA A 1 119 ? -15.482 -1.055 29.867 1.00 97.25 119 ALA A O 1
ATOM 940 N N . ARG A 1 120 ? -15.607 -0.930 32.093 1.00 97.56 120 ARG A N 1
ATOM 941 C CA . ARG A 1 120 ? -14.311 -0.265 32.249 1.00 97.56 120 ARG A CA 1
ATOM 942 C C . ARG A 1 120 ? -13.157 -1.089 31.660 1.00 97.56 120 ARG A C 1
ATOM 944 O O . ARG A 1 120 ? -12.326 -0.534 30.939 1.00 97.56 120 ARG A O 1
ATOM 951 N N . GLU A 1 121 ? -13.131 -2.403 31.865 1.00 97.44 121 GLU A N 1
ATOM 952 C CA . GLU A 1 121 ? -12.144 -3.301 31.246 1.00 97.44 121 GLU A CA 1
ATOM 953 C C . GLU A 1 121 ? -12.223 -3.307 29.709 1.00 97.44 121 GLU A C 1
ATOM 955 O O . GLU A 1 121 ? -11.193 -3.289 29.021 1.00 97.44 121 GLU A O 1
ATOM 960 N N . LYS A 1 122 ? -13.435 -3.293 29.133 1.00 97.38 122 LYS A N 1
ATOM 961 C CA . LYS A 1 122 ? -13.609 -3.207 27.670 1.00 97.38 122 LYS A CA 1
ATOM 962 C C . LYS A 1 122 ? -13.154 -1.863 27.112 1.00 97.38 122 LYS A C 1
ATOM 964 O O . LYS A 1 122 ? -12.551 -1.840 26.040 1.00 97.38 122 LYS A O 1
ATOM 969 N N . ALA A 1 123 ? -13.368 -0.767 27.837 1.00 97.12 123 ALA A N 1
ATOM 970 C CA . ALA A 1 123 ? -12.848 0.545 27.457 1.00 97.12 123 ALA A CA 1
ATOM 971 C C . ALA A 1 123 ? -11.307 0.570 27.447 1.00 97.12 123 ALA A C 1
ATOM 973 O O . ALA A 1 123 ? -10.711 1.092 26.506 1.00 97.12 123 ALA A O 1
ATOM 974 N N . HIS A 1 124 ? -10.655 -0.061 28.429 1.00 96.19 124 HIS A N 1
ATOM 975 C CA . HIS A 1 124 ? -9.195 -0.214 28.429 1.00 96.19 124 HIS A CA 1
ATOM 976 C C . HIS A 1 124 ? -8.692 -1.095 27.277 1.00 96.19 124 HIS A C 1
ATOM 978 O O . HIS A 1 124 ? -7.683 -0.771 26.656 1.00 96.19 124 HIS A O 1
ATOM 984 N N . SER A 1 125 ? -9.418 -2.161 26.934 1.00 94.38 125 SER A N 1
ATOM 985 C CA . SER A 1 125 ? -9.083 -2.995 25.768 1.00 94.38 125 SER A CA 1
ATOM 986 C C . SER A 1 125 ? -9.140 -2.186 24.465 1.00 94.38 125 SER A C 1
ATOM 988 O O . SER A 1 125 ? -8.233 -2.264 23.641 1.00 94.38 125 SER A O 1
ATOM 990 N N . LEU A 1 126 ? -10.172 -1.349 24.298 1.00 95.62 126 LEU A N 1
ATOM 991 C CA . LEU A 1 126 ? -10.281 -0.427 23.163 1.00 95.62 126 LEU A CA 1
ATOM 992 C C . LEU A 1 126 ? -9.122 0.570 23.102 1.00 95.62 126 LEU A C 1
ATOM 994 O O . LEU A 1 126 ? -8.611 0.834 22.016 1.00 95.62 126 LEU A O 1
ATOM 998 N N . GLN A 1 127 ? -8.704 1.106 24.250 1.00 94.75 127 GLN A N 1
ATOM 999 C CA . GLN A 1 127 ? -7.551 1.998 24.327 1.00 94.75 127 GLN A CA 1
ATOM 1000 C C . GLN A 1 127 ? -6.278 1.311 23.811 1.00 94.75 127 GLN A C 1
ATOM 1002 O O . GLN A 1 127 ? -5.586 1.888 22.978 1.00 94.75 127 GLN A O 1
ATOM 1007 N N . MET A 1 128 ? -6.022 0.062 24.219 1.00 93.88 128 MET A N 1
ATOM 1008 C CA . MET A 1 128 ? -4.870 -0.705 23.728 1.00 93.88 128 MET A CA 1
ATOM 1009 C C . MET A 1 128 ? -4.894 -0.888 22.206 1.00 93.88 128 MET A C 1
ATOM 1011 O O . MET A 1 128 ? -3.884 -0.659 21.551 1.00 93.88 128 MET A O 1
ATOM 1015 N N . TYR A 1 129 ? -6.048 -1.223 21.620 1.00 93.12 129 TYR A N 1
ATOM 1016 C CA . TYR A 1 129 ? -6.159 -1.372 20.163 1.00 93.12 129 TYR A CA 1
ATOM 1017 C C . TYR A 1 129 ? -5.902 -0.065 19.400 1.00 93.12 129 TYR A C 1
ATOM 1019 O O . TYR A 1 129 ? -5.349 -0.080 18.298 1.00 93.12 129 TYR A O 1
ATOM 1027 N N . VAL A 1 130 ? -6.290 1.077 19.973 1.00 91.94 130 VAL A N 1
ATOM 1028 C CA . VAL A 1 130 ? -5.976 2.397 19.409 1.00 91.94 130 VAL A CA 1
ATOM 1029 C C . VAL A 1 130 ? -4.477 2.687 19.503 1.00 91.94 130 VAL A C 1
ATOM 1031 O O . VAL A 1 130 ? -3.896 3.178 18.534 1.00 91.94 130 VAL A O 1
ATOM 1034 N N . ASP A 1 131 ? -3.839 2.354 20.624 1.00 92.31 131 ASP A N 1
ATOM 1035 C CA . ASP A 1 131 ? -2.394 2.524 20.802 1.00 92.31 131 ASP A CA 1
ATOM 1036 C C . ASP A 1 131 ? -1.597 1.652 19.811 1.00 92.31 131 ASP A C 1
ATOM 1038 O O . ASP A 1 131 ? -0.683 2.154 19.149 1.00 92.31 131 ASP A O 1
ATOM 1042 N N . ASP A 1 132 ? -2.004 0.394 19.616 1.00 90.56 132 ASP A N 1
ATOM 1043 C CA . ASP A 1 132 ? -1.416 -0.522 18.628 1.00 90.56 132 ASP A CA 1
ATOM 1044 C C . ASP A 1 132 ? -1.543 0.023 17.194 1.00 90.56 132 ASP A C 1
ATOM 1046 O O . ASP A 1 132 ? -0.599 -0.042 16.398 1.00 90.56 132 ASP A O 1
ATOM 1050 N N . LEU A 1 133 ? -2.694 0.623 16.860 1.00 90.25 133 LEU A N 1
ATOM 1051 C CA . LEU A 1 133 ? -2.906 1.292 15.574 1.00 90.25 133 LEU A CA 1
ATOM 1052 C C . LEU A 1 133 ? -1.938 2.466 15.379 1.00 90.25 133 LEU A C 1
ATOM 1054 O O . LEU A 1 133 ? -1.337 2.607 14.309 1.00 90.25 133 LEU A O 1
ATOM 1058 N N . PHE A 1 134 ? -1.782 3.318 16.394 1.00 90.00 134 PHE A N 1
ATOM 1059 C CA . PHE A 1 134 ? -0.854 4.446 16.328 1.00 90.00 134 PHE A CA 1
ATOM 1060 C C . PHE A 1 134 ? 0.596 3.991 16.176 1.00 90.00 134 PHE A C 1
ATOM 1062 O O . PHE A 1 134 ? 1.350 4.603 15.414 1.00 90.00 134 PHE A O 1
ATOM 1069 N N . GLU A 1 135 ? 0.995 2.924 16.865 1.00 89.31 135 GLU A N 1
ATOM 1070 C CA . GLU A 1 135 ? 2.352 2.396 16.771 1.00 89.31 135 GLU A CA 1
ATOM 1071 C C . GLU A 1 135 ? 2.652 1.844 15.371 1.00 89.31 135 GLU A C 1
ATOM 1073 O O . GLU A 1 135 ? 3.695 2.153 14.790 1.00 89.31 135 GLU A O 1
ATOM 1078 N N . TRP A 1 136 ? 1.700 1.139 14.758 1.00 88.50 136 TRP A N 1
ATOM 1079 C CA . TRP A 1 136 ? 1.830 0.698 13.369 1.00 88.50 136 TRP A CA 1
ATOM 1080 C C . TRP A 1 136 ? 2.006 1.870 12.390 1.00 88.50 136 TRP A C 1
ATOM 1082 O O . TRP A 1 136 ? 2.872 1.819 11.511 1.00 88.50 136 TRP A O 1
ATOM 1092 N N . PHE A 1 137 ? 1.250 2.963 12.560 1.00 86.62 137 PHE A N 1
ATOM 1093 C CA . PHE A 1 137 ? 1.411 4.153 11.717 1.00 86.62 137 PHE A CA 1
ATOM 1094 C C . PHE A 1 137 ? 2.806 4.774 11.841 1.00 86.62 137 PHE A C 1
ATOM 1096 O O . PHE A 1 137 ? 3.383 5.185 10.830 1.00 86.62 137 PHE A O 1
ATOM 1103 N N . LYS A 1 138 ? 3.375 4.818 13.051 1.00 85.81 138 LYS A N 1
ATOM 1104 C CA . LYS A 1 138 ? 4.748 5.307 13.253 1.00 85.81 138 LYS A CA 1
ATOM 1105 C C . LYS A 1 138 ? 5.766 4.425 12.537 1.00 85.81 138 LYS A C 1
ATOM 1107 O O . LYS A 1 138 ? 6.634 4.951 11.840 1.00 85.81 138 LYS A O 1
ATOM 1112 N N . LEU A 1 139 ? 5.649 3.101 12.662 1.00 84.50 139 LEU A N 1
ATOM 1113 C CA . LEU A 1 139 ? 6.539 2.156 11.976 1.00 84.50 139 LEU A CA 1
ATOM 1114 C C . LEU A 1 139 ? 6.497 2.349 10.455 1.00 84.50 139 LEU A C 1
ATOM 1116 O O . LEU A 1 139 ? 7.544 2.371 9.803 1.00 84.50 139 LEU A O 1
ATOM 1120 N N . GLN A 1 140 ? 5.307 2.581 9.898 1.00 78.56 140 GLN A N 1
ATOM 1121 C CA . GLN A 1 140 ? 5.142 2.821 8.468 1.00 78.56 140 GLN A CA 1
ATOM 1122 C C . GLN A 1 140 ? 5.801 4.131 8.004 1.00 78.56 140 GLN A C 1
ATOM 1124 O O . GLN A 1 140 ? 6.432 4.161 6.945 1.00 78.56 140 GLN A O 1
ATOM 1129 N N . GLN A 1 141 ? 5.717 5.205 8.796 1.00 75.00 141 GLN A N 1
ATOM 1130 C CA . GLN A 1 141 ? 6.407 6.464 8.485 1.00 75.00 141 GLN A CA 1
ATOM 1131 C C . GLN A 1 141 ? 7.932 6.332 8.561 1.00 75.00 141 GLN A C 1
ATOM 1133 O O . GLN A 1 141 ? 8.645 6.860 7.703 1.00 75.00 141 GLN A O 1
ATOM 1138 N N . HIS A 1 142 ? 8.446 5.585 9.541 1.00 70.19 142 HIS A N 1
ATOM 1139 C CA . HIS A 1 142 ? 9.876 5.295 9.629 1.00 70.19 142 HIS A CA 1
ATOM 1140 C C . HIS A 1 142 ? 10.372 4.518 8.403 1.00 70.19 142 HIS A C 1
ATOM 1142 O O . HIS A 1 142 ? 11.407 4.879 7.841 1.00 70.19 142 HIS A O 1
ATOM 1148 N N . PHE A 1 143 ? 9.628 3.510 7.935 1.00 62.16 143 PHE A N 1
ATOM 1149 C CA . PHE A 1 143 ? 10.010 2.735 6.751 1.00 62.16 143 PHE A CA 1
ATOM 1150 C C . PHE A 1 143 ? 10.072 3.589 5.472 1.00 62.16 143 PHE A C 1
ATOM 1152 O O . PHE A 1 143 ? 10.991 3.418 4.670 1.00 62.16 143 PHE A O 1
ATOM 1159 N N . GLN A 1 144 ? 9.159 4.554 5.306 1.00 60.25 144 GLN A N 1
ATOM 1160 C CA . GLN A 1 144 ? 9.211 5.505 4.186 1.00 60.25 144 GLN A CA 1
ATOM 1161 C C . GLN A 1 144 ? 10.456 6.403 4.246 1.00 60.25 144 GLN A C 1
ATOM 1163 O O . GLN A 1 144 ? 11.179 6.511 3.258 1.00 60.25 144 GLN A O 1
ATOM 1168 N N . SER A 1 145 ? 10.777 6.957 5.420 1.00 59.09 145 SER A N 1
ATOM 1169 C CA . SER A 1 145 ? 11.963 7.808 5.597 1.00 59.09 145 SER A CA 1
ATOM 1170 C C . SER A 1 145 ? 13.273 7.069 5.280 1.00 59.09 145 SER A C 1
ATOM 1172 O O . SER A 1 145 ? 14.152 7.617 4.613 1.00 59.09 145 SER A O 1
ATOM 1174 N N . PHE A 1 146 ? 13.406 5.797 5.677 1.00 58.94 146 PHE A N 1
ATOM 1175 C CA . PHE A 1 146 ? 14.590 4.989 5.350 1.00 58.94 146 PHE A CA 1
ATOM 1176 C C . PHE A 1 146 ? 14.721 4.671 3.848 1.00 58.94 146 PHE A C 1
ATOM 1178 O O . PHE A 1 146 ? 15.836 4.682 3.310 1.00 58.94 146 PHE A O 1
ATOM 1185 N N . HIS A 1 147 ? 13.610 4.402 3.154 1.00 57.91 147 HIS A N 1
ATOM 1186 C CA . HIS A 1 147 ? 13.624 4.120 1.714 1.00 57.91 147 HIS A CA 1
ATOM 1187 C C . HIS A 1 147 ? 13.982 5.368 0.882 1.00 57.91 147 HIS A C 1
ATOM 1189 O O . HIS A 1 147 ? 14.774 5.285 -0.062 1.00 57.91 147 HIS A O 1
ATOM 1195 N N . ASP A 1 148 ? 13.492 6.546 1.272 1.00 59.47 148 ASP A N 1
ATOM 1196 C CA . ASP A 1 148 ? 13.825 7.812 0.603 1.00 59.47 148 ASP A CA 1
ATOM 1197 C C . ASP A 1 148 ? 15.319 8.164 0.732 1.00 59.47 148 ASP A C 1
ATOM 1199 O O . ASP A 1 148 ? 15.959 8.602 -0.226 1.00 59.47 148 ASP A O 1
ATOM 1203 N N . HIS A 1 149 ? 15.927 7.899 1.893 1.00 50.59 149 HIS A N 1
ATOM 1204 C CA . HIS A 1 149 ? 17.359 8.145 2.106 1.00 50.59 149 HIS A CA 1
ATOM 1205 C C . HIS A 1 149 ? 18.257 7.164 1.336 1.00 50.59 149 HIS A C 1
ATOM 1207 O O . HIS A 1 149 ? 19.297 7.553 0.805 1.00 50.59 149 HIS A O 1
ATOM 1213 N N . THR A 1 150 ? 17.875 5.889 1.237 1.00 50.66 150 THR A N 1
ATOM 1214 C CA . THR A 1 150 ? 18.679 4.875 0.526 1.00 50.66 150 THR A CA 1
ATOM 1215 C C . THR A 1 150 ? 18.596 5.007 -0.996 1.00 50.66 150 THR A C 1
ATOM 1217 O O . THR A 1 150 ? 19.587 4.764 -1.688 1.00 50.66 150 THR A O 1
ATOM 1220 N N . SER A 1 151 ? 17.459 5.455 -1.529 1.00 52.97 151 SER A N 1
ATOM 1221 C CA . SER A 1 151 ? 17.299 5.772 -2.954 1.00 52.97 151 SER A CA 1
ATOM 1222 C C . SER A 1 151 ? 18.019 7.067 -3.367 1.00 52.97 151 SER A C 1
ATOM 1224 O O . SER A 1 151 ? 18.505 7.152 -4.498 1.00 52.97 151 SER A O 1
ATOM 1226 N N . ALA A 1 152 ? 18.193 8.027 -2.450 1.00 50.03 152 ALA A N 1
ATOM 1227 C CA . ALA A 1 152 ? 19.022 9.216 -2.667 1.00 50.03 152 ALA A CA 1
ATOM 1228 C C . ALA A 1 152 ? 20.531 8.906 -2.726 1.00 50.03 152 ALA A C 1
ATOM 1230 O O . ALA A 1 152 ? 21.253 9.558 -3.473 1.00 50.03 152 ALA A O 1
ATOM 1231 N N . LEU A 1 153 ? 21.006 7.892 -1.993 1.00 43.53 153 LEU A N 1
ATOM 1232 C CA . LEU A 1 153 ? 22.426 7.505 -1.943 1.00 43.53 153 LEU A CA 1
ATOM 1233 C C . LEU A 1 153 ? 22.899 6.647 -3.135 1.00 43.53 153 LEU A C 1
ATOM 1235 O O . LEU A 1 153 ? 24.101 6.450 -3.302 1.00 43.53 153 LEU A O 1
ATOM 1239 N N . LYS A 1 154 ? 21.980 6.122 -3.957 1.00 45.31 154 LYS A N 1
ATOM 1240 C CA . LYS A 1 154 ? 22.292 5.372 -5.194 1.00 45.31 154 LYS A CA 1
ATOM 1241 C C . LYS A 1 154 ? 22.270 6.229 -6.472 1.00 45.31 154 LYS A C 1
ATOM 1243 O O . LYS A 1 154 ? 22.482 5.678 -7.554 1.00 45.31 154 LYS A O 1
ATOM 1248 N N . ARG A 1 155 ? 21.982 7.530 -6.368 1.00 41.06 155 ARG A N 1
ATOM 1249 C CA . ARG A 1 155 ? 22.085 8.502 -7.469 1.00 41.06 155 ARG A CA 1
ATOM 1250 C C . ARG A 1 155 ? 23.440 9.194 -7.446 1.00 41.06 155 ARG A C 1
ATOM 1252 O O . ARG A 1 155 ? 23.945 9.457 -8.557 1.00 41.06 155 ARG A O 1
#

Foldseek 3Di:
DVVVVVVVVVVVVLVVVLVVLVVVVVVLVVCVVVPPLVRQRDDDPPRPCRVVRVVSNVVSVVVVVVVVVVVVVVVVVVVLVVVLVVQLVVLVVLLVVLVVCLVVVVDDDPVNVVSVVSSVVSVVSNVVSVVVVVVVVVVVVVVVVVVVVVVVVVD

Sequence (155 aa):
MFLAGSAALILAGKLYQARKSVRDMNEALEDIRNGNLNRRMLAAPDNIVAPFFYKINAITEGYRDTIAELNERDQANRQMMTSLSHDVRTPLTTLIGYLDAVHSHLVEGAEREEYIETAREKAHSLQMYVDDLFEWFKLQQHFQSFHDHTSALKR

Radius of gyration: 32.3 Å; chains: 1; bounding box: 68×17×101 Å

InterPro domains:
  IPR003661 Signal transduction histidine kinase, dimerisation/phosphoacceptor domain [PF00512] (77-140)
  IPR003661 Signal transduction histidine kinase, dimerisation/phosphoacceptor domain [SM00388] (76-142)
  IPR003661 Signal transduction histidine kinase, dimerisation/phosphoacceptor domain [cd00082] (74-138)
  IPR036097 Signal transduction histidine kinase, dimerisation/phosphoacceptor domain superfamily [SSF47384] (63-140)
  IPR050398 Heme sensor protein HssS/ArlS-like [PTHR45528] (19-145)